Protein AF-A0A9E1RG14-F1 (afdb_monomer_lite)

Secondary structure (DSSP, 8-state):
-HHHHHHSHHHHHHHTT----TTPEEEEETTTTEEEEE--TTS-HHHHHHHHHHHHHHHHHHHHHHHHHHHHHT-TT--S--------

Structure (mmCIF, N/CA/C/O backbone):
data_AF-A0A9E1RG14-F1
#
_entry.id   AF-A0A9E1RG14-F1
#
loop_
_atom_site.group_PDB
_atom_site.id
_atom_site.type_symbol
_atom_site.label_atom_id
_atom_site.label_alt_id
_atom_site.label_comp_id
_atom_site.label_asym_id
_atom_site.label_entity_id
_atom_site.label_seq_id
_atom_site.pdbx_PDB_ins_code
_atom_site.Cartn_x
_atom_site.Cartn_y
_atom_site.Cartn_z
_atom_site.occupancy
_atom_site.B_iso_or_equiv
_atom_site.auth_seq_id
_atom_site.auth_comp_id
_atom_site.auth_asym_id
_atom_site.auth_atom_id
_atom_site.pdbx_PDB_model_num
ATOM 1 N N . PHE A 1 1 ? 11.226 -8.325 -11.287 1.00 69.19 1 PHE A N 1
ATOM 2 C CA . PHE A 1 1 ? 10.419 -8.289 -10.054 1.00 69.19 1 PHE A CA 1
ATOM 3 C C . PHE A 1 1 ? 10.691 -7.037 -9.214 1.00 69.19 1 PHE A C 1
ATOM 5 O O . PHE A 1 1 ? 9.869 -6.137 -9.229 1.00 69.19 1 PHE A O 1
ATOM 12 N N . THR A 1 2 ? 11.857 -6.884 -8.576 1.00 73.38 2 THR A N 1
ATOM 13 C CA . THR A 1 2 ? 12.142 -5.801 -7.603 1.00 73.38 2 THR A CA 1
ATOM 14 C C . THR A 1 2 ? 12.048 -4.366 -8.136 1.00 73.38 2 THR A C 1
ATOM 16 O O . THR A 1 2 ? 11.518 -3.507 -7.442 1.00 73.38 2 THR A O 1
A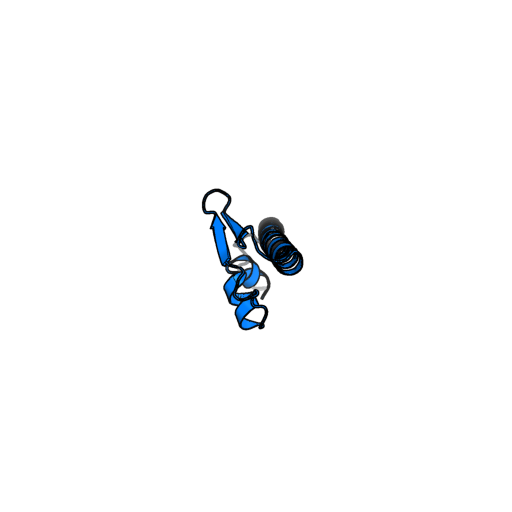TOM 19 N N . LYS A 1 3 ? 12.492 -4.092 -9.373 1.00 74.88 3 LYS A N 1
ATOM 20 C CA . LYS A 1 3 ? 12.308 -2.765 -10.002 1.00 74.88 3 LYS A CA 1
ATOM 21 C C . LYS A 1 3 ? 10.836 -2.429 -10.268 1.00 74.88 3 LYS A C 1
ATOM 23 O O . LYS A 1 3 ? 10.449 -1.276 -10.159 1.00 74.88 3 LYS A O 1
ATOM 28 N N . VAL A 1 4 ? 10.032 -3.436 -10.609 1.00 79.56 4 VAL A N 1
ATOM 29 C CA . VAL A 1 4 ? 8.603 -3.263 -10.916 1.00 79.56 4 VAL A CA 1
ATOM 30 C C . VAL A 1 4 ? 7.805 -3.104 -9.623 1.00 79.56 4 VAL A C 1
ATOM 32 O O . VAL A 1 4 ? 6.972 -2.215 -9.539 1.00 79.56 4 VAL A O 1
ATOM 35 N N . LEU A 1 5 ? 8.149 -3.876 -8.585 1.00 81.25 5 LEU A N 1
ATOM 36 C CA . LEU A 1 5 ? 7.602 -3.726 -7.235 1.00 81.25 5 LEU A CA 1
ATOM 37 C C . LEU A 1 5 ? 7.846 -2.319 -6.666 1.00 81.25 5 LEU A C 1
ATOM 39 O O . LEU A 1 5 ? 6.982 -1.770 -6.001 1.00 81.25 5 LEU A O 1
ATOM 43 N N . ALA A 1 6 ? 9.013 -1.728 -6.921 1.00 78.31 6 ALA A N 1
ATOM 44 C CA . ALA A 1 6 ? 9.304 -0.359 -6.500 1.00 78.31 6 ALA A CA 1
ATOM 45 C C . ALA A 1 6 ? 8.521 0.706 -7.289 1.00 78.31 6 ALA A C 1
ATOM 47 O O . ALA A 1 6 ? 8.234 1.768 -6.744 1.00 78.31 6 ALA A O 1
ATOM 48 N N . ALA A 1 7 ? 8.219 0.442 -8.564 1.00 79.62 7 ALA A N 1
ATOM 49 C CA . ALA A 1 7 ? 7.523 1.380 -9.442 1.00 79.62 7 ALA A CA 1
ATOM 50 C C . ALA A 1 7 ? 6.004 1.370 -9.224 1.00 79.62 7 ALA A C 1
ATOM 52 O O . ALA A 1 7 ? 5.389 2.430 -9.206 1.00 79.62 7 ALA A O 1
ATOM 53 N N . ASP A 1 8 ? 5.417 0.187 -9.045 1.00 83.19 8 ASP A N 1
ATOM 54 C CA . ASP A 1 8 ? 3.980 0.010 -8.835 1.00 83.19 8 ASP A CA 1
ATOM 55 C C . ASP A 1 8 ? 3.731 -1.070 -7.763 1.00 83.19 8 ASP A C 1
ATOM 57 O O . ASP A 1 8 ? 3.444 -2.236 -8.069 1.00 83.19 8 ASP A O 1
ATOM 61 N N . PRO A 1 9 ? 3.939 -0.721 -6.478 1.00 83.94 9 PRO A N 1
ATOM 62 C CA . PRO A 1 9 ? 3.941 -1.688 -5.387 1.00 83.94 9 PRO A CA 1
ATOM 63 C C . PRO A 1 9 ? 2.579 -2.334 -5.165 1.00 83.94 9 PRO A C 1
ATOM 65 O O . PRO A 1 9 ? 2.527 -3.513 -4.833 1.00 83.94 9 PRO A O 1
ATOM 68 N N . ILE A 1 10 ? 1.490 -1.589 -5.356 1.00 85.12 10 ILE A N 1
ATOM 69 C CA . ILE A 1 10 ? 0.133 -2.092 -5.127 1.00 85.12 10 ILE A CA 1
ATOM 70 C C . ILE A 1 10 ? -0.199 -3.166 -6.147 1.00 85.12 10 ILE A C 1
ATOM 72 O O . ILE A 1 10 ? -0.452 -4.304 -5.763 1.00 85.12 10 ILE A O 1
ATOM 76 N N . ARG A 1 11 ? -0.061 -2.846 -7.436 1.00 87.44 11 ARG A N 1
ATOM 77 C CA . ARG A 1 11 ? -0.350 -3.780 -8.522 1.00 87.44 11 ARG A CA 1
ATOM 78 C C . ARG A 1 11 ? 0.396 -5.107 -8.365 1.00 87.44 11 ARG A C 1
ATOM 80 O O . ARG A 1 11 ? -0.181 -6.173 -8.556 1.00 87.44 11 ARG A O 1
ATOM 87 N N . ILE A 1 12 ? 1.687 -5.053 -8.031 1.00 88.75 12 ILE A N 1
ATOM 88 C CA . ILE A 1 12 ? 2.507 -6.263 -7.888 1.00 88.75 12 ILE A CA 1
ATOM 89 C C . ILE A 1 12 ? 2.124 -7.061 -6.640 1.00 88.75 12 ILE A C 1
ATOM 91 O O . ILE A 1 12 ? 2.140 -8.287 -6.676 1.00 88.75 12 ILE A O 1
ATOM 95 N N . LEU A 1 13 ? 1.775 -6.406 -5.533 1.00 87.44 13 LEU A N 1
ATOM 96 C CA . LEU A 1 13 ? 1.313 -7.120 -4.342 1.00 87.44 13 LEU A CA 1
ATOM 97 C C . LEU A 1 13 ? -0.021 -7.832 -4.611 1.00 87.44 13 LEU A C 1
ATOM 99 O O . LEU A 1 13 ? -0.143 -9.009 -4.272 1.00 87.44 13 LEU A O 1
ATOM 103 N N . GLU A 1 14 ? -0.954 -7.183 -5.307 1.00 87.88 14 GLU A N 1
ATOM 104 C CA . GLU A 1 14 ? -2.236 -7.780 -5.701 1.00 87.88 14 GLU A CA 1
ATOM 105 C C . GLU A 1 14 ? -2.063 -8.982 -6.640 1.00 87.88 14 GLU A C 1
ATOM 107 O O . GLU A 1 14 ? -2.675 -10.026 -6.418 1.00 87.88 14 GLU A O 1
ATOM 112 N N . GLU A 1 15 ? -1.179 -8.885 -7.641 1.00 89.19 15 GLU A N 1
ATOM 113 C CA . GLU A 1 15 ? -0.861 -9.987 -8.569 1.00 89.19 15 GLU A CA 1
ATOM 114 C C . GLU A 1 15 ? -0.314 -11.226 -7.836 1.00 89.19 15 GLU A C 1
ATOM 116 O O . GLU A 1 15 ? -0.524 -12.363 -8.258 1.00 89.19 15 GLU A O 1
ATOM 121 N N . HIS A 1 16 ? 0.339 -11.011 -6.693 1.00 86.38 16 HIS A N 1
ATOM 122 C CA . HIS A 1 16 ? 0.853 -12.059 -5.815 1.00 86.38 16 HIS A CA 1
ATOM 123 C C . HIS A 1 16 ? -0.126 -12.479 -4.701 1.00 86.38 16 HIS A C 1
ATOM 125 O O . HIS A 1 16 ? 0.251 -13.259 -3.824 1.00 86.38 16 HIS A 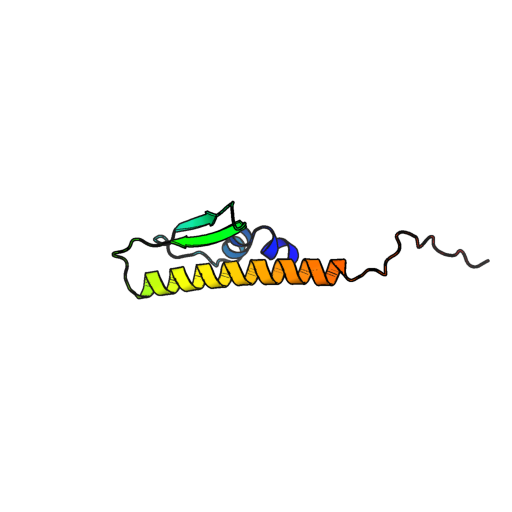O 1
ATOM 131 N N . GLY A 1 17 ? -1.370 -11.989 -4.721 1.00 85.06 17 GLY A N 1
ATOM 132 C CA . GLY A 1 17 ? -2.415 -12.334 -3.753 1.00 85.06 17 GLY A CA 1
ATOM 133 C C . GLY A 1 17 ? -2.305 -11.616 -2.404 1.00 85.06 17 GLY A C 1
ATOM 134 O O . GLY A 1 17 ? -2.992 -11.985 -1.455 1.00 85.06 17 GLY A O 1
ATOM 135 N N . LEU A 1 18 ? -1.448 -10.599 -2.295 1.00 85.56 18 LEU A N 1
ATOM 136 C CA . LEU A 1 18 ? -1.344 -9.737 -1.120 1.00 85.56 18 LEU A CA 1
ATOM 137 C C . LEU A 1 18 ? -2.254 -8.527 -1.316 1.00 85.56 18 LEU A C 1
ATOM 139 O O . LEU A 1 18 ? -1.834 -7.493 -1.829 1.00 85.56 18 LEU A O 1
ATOM 143 N N . ILE A 1 19 ? -3.499 -8.687 -0.883 1.00 87.06 19 ILE A N 1
ATOM 144 C CA . ILE A 1 19 ? -4.523 -7.641 -0.857 1.00 87.06 19 ILE A CA 1
ATOM 145 C C . ILE A 1 19 ? -4.740 -7.165 0.579 1.00 87.06 19 ILE A C 1
ATOM 147 O O . ILE A 1 19 ? -4.669 -7.959 1.518 1.00 87.06 19 ILE A O 1
ATOM 151 N N . ALA A 1 20 ? -4.972 -5.867 0.757 1.00 83.81 20 ALA A N 1
ATOM 152 C CA . ALA A 1 20 ? -5.370 -5.329 2.054 1.00 83.81 20 ALA A CA 1
ATOM 153 C C . ALA A 1 20 ? -6.808 -5.755 2.387 1.00 83.81 20 ALA A C 1
ATOM 155 O O . ALA A 1 20 ? -7.597 -6.016 1.473 1.00 83.81 20 ALA A O 1
ATOM 156 N N . ALA A 1 21 ? -7.163 -5.809 3.676 1.00 83.75 21 ALA A N 1
ATOM 157 C CA . ALA A 1 21 ? -8.553 -6.006 4.069 1.00 83.75 21 ALA A CA 1
ATOM 158 C C . ALA A 1 21 ? -9.467 -4.969 3.393 1.00 83.75 21 ALA A C 1
ATOM 160 O O . ALA A 1 21 ? -9.073 -3.826 3.161 1.00 83.75 21 ALA A O 1
ATOM 161 N N . THR A 1 22 ? -10.702 -5.364 3.081 1.00 81.06 22 THR A N 1
ATOM 162 C CA . THR A 1 22 ? -11.649 -4.557 2.288 1.00 81.06 22 THR A CA 1
ATOM 163 C C . THR A 1 22 ? -11.946 -3.186 2.905 1.00 81.06 22 THR A C 1
ATOM 165 O O . THR A 1 22 ? -12.233 -2.232 2.185 1.00 81.06 22 THR A O 1
ATOM 168 N N . ASP A 1 23 ? -11.828 -3.073 4.226 1.00 83.94 23 ASP A N 1
ATOM 169 C CA . ASP A 1 23 ? -12.041 -1.834 4.978 1.00 83.94 23 ASP A CA 1
ATOM 170 C C . ASP A 1 23 ? -10.819 -0.895 4.982 1.00 83.94 23 ASP A C 1
ATOM 172 O O . ASP A 1 23 ? -10.906 0.247 5.443 1.00 83.94 23 ASP A O 1
ATOM 176 N N . ILE A 1 24 ? -9.674 -1.354 4.465 1.00 86.19 24 ILE A N 1
ATOM 177 C CA . ILE A 1 24 ? -8.443 -0.576 4.352 1.00 86.19 24 ILE A CA 1
ATOM 178 C C . ILE A 1 24 ? -8.401 0.091 2.984 1.00 86.19 24 ILE A C 1
ATOM 180 O O . ILE A 1 24 ? -8.276 -0.551 1.942 1.00 86.19 24 ILE A O 1
ATOM 184 N N . LYS A 1 25 ? -8.419 1.422 2.987 1.00 86.56 25 LYS A N 1
ATOM 185 C CA . LYS A 1 25 ? -8.253 2.211 1.770 1.00 86.56 25 LYS A CA 1
ATOM 186 C C . LYS A 1 25 ? -6.808 2.668 1.650 1.00 86.56 25 LYS A C 1
ATOM 188 O O . LYS A 1 25 ? -6.294 3.345 2.534 1.00 86.56 25 LYS A O 1
ATOM 193 N N . ILE A 1 26 ? -6.154 2.342 0.542 1.00 86.38 26 ILE A N 1
ATOM 194 C CA . ILE A 1 26 ? -4.809 2.841 0.247 1.00 86.38 26 ILE A CA 1
ATOM 195 C C . ILE A 1 26 ? -4.940 4.141 -0.547 1.00 86.38 26 ILE A C 1
ATOM 197 O O . ILE A 1 26 ? -5.609 4.187 -1.578 1.00 86.38 26 ILE A O 1
ATOM 201 N N . ILE A 1 27 ? -4.323 5.206 -0.047 1.00 86.56 27 ILE A N 1
ATOM 202 C CA . ILE A 1 27 ? -4.265 6.520 -0.688 1.00 86.56 27 ILE A CA 1
ATOM 203 C C . ILE A 1 27 ? -2.826 6.839 -1.086 1.00 86.56 27 ILE A C 1
ATOM 205 O O . ILE A 1 27 ? -1.887 6.513 -0.358 1.00 86.56 27 ILE A O 1
ATOM 209 N N . PHE A 1 28 ? -2.656 7.487 -2.236 1.00 84.38 28 PHE A N 1
ATOM 210 C CA . PHE A 1 28 ? -1.368 8.008 -2.672 1.00 84.38 28 PHE A CA 1
ATOM 211 C C . PHE A 1 28 ? -1.293 9.503 -2.368 1.00 84.38 28 PHE A C 1
ATOM 213 O O . PHE A 1 28 ? -2.123 10.281 -2.831 1.00 84.38 28 PHE A O 1
ATOM 220 N N . ASP A 1 29 ? -0.307 9.890 -1.569 1.00 83.31 29 ASP A N 1
ATOM 221 C CA . ASP A 1 29 ? 0.032 11.280 -1.312 1.00 83.31 29 ASP A CA 1
ATOM 222 C C . ASP A 1 29 ? 1.037 11.748 -2.367 1.00 83.31 29 ASP A C 1
ATOM 224 O O . ASP A 1 29 ? 2.197 11.333 -2.353 1.00 83.31 29 ASP A O 1
ATOM 228 N N . GLU A 1 30 ? 0.599 12.605 -3.290 1.00 79.19 30 GLU A N 1
ATOM 229 C CA . GLU A 1 30 ? 1.443 13.107 -4.383 1.00 79.19 30 GLU A CA 1
ATOM 230 C C . GLU A 1 30 ? 2.589 13.993 -3.877 1.00 79.19 30 GLU A C 1
ATOM 232 O O . GLU A 1 30 ? 3.683 13.970 -4.442 1.00 79.19 30 GLU A O 1
ATOM 237 N N . THR A 1 31 ? 2.371 14.721 -2.776 1.00 79.44 31 THR A N 1
ATOM 238 C CA . THR A 1 31 ? 3.347 15.658 -2.197 1.00 79.44 31 THR A CA 1
ATOM 239 C C . THR A 1 31 ? 4.601 14.935 -1.717 1.00 79.44 31 THR A C 1
ATOM 241 O O . THR A 1 31 ? 5.722 15.337 -2.021 1.00 79.44 31 THR A O 1
ATOM 244 N N . ASN A 1 32 ? 4.422 13.843 -0.977 1.00 77.75 32 ASN A N 1
ATOM 245 C CA . ASN A 1 32 ? 5.515 13.030 -0.459 1.00 77.75 32 ASN A CA 1
ATOM 246 C C . ASN A 1 32 ? 5.792 11.807 -1.340 1.00 77.75 32 ASN A C 1
ATOM 248 O O . ASN A 1 32 ? 6.726 11.056 -1.056 1.00 77.75 32 ASN A O 1
ATOM 252 N N . GLN A 1 33 ? 5.000 11.586 -2.395 1.00 78.75 33 GLN A N 1
ATOM 253 C CA . GLN A 1 33 ? 4.992 10.387 -3.238 1.00 78.75 33 GLN A CA 1
ATOM 254 C C . GLN A 1 33 ? 4.899 9.096 -2.405 1.00 78.75 33 GLN A C 1
ATOM 256 O O . GLN A 1 33 ? 5.663 8.151 -2.620 1.00 78.75 33 GLN A O 1
ATOM 261 N N . LEU A 1 34 ? 4.076 9.087 -1.358 1.00 79.31 34 LEU A N 1
ATOM 262 C CA . LEU A 1 34 ? 3.967 7.979 -0.402 1.00 79.31 34 LEU A CA 1
ATOM 263 C C . LEU A 1 34 ? 2.578 7.360 -0.460 1.00 79.31 34 LEU A C 1
ATOM 265 O O . LEU A 1 34 ? 1.584 8.062 -0.593 1.00 79.31 34 LEU A O 1
ATOM 269 N N . HIS A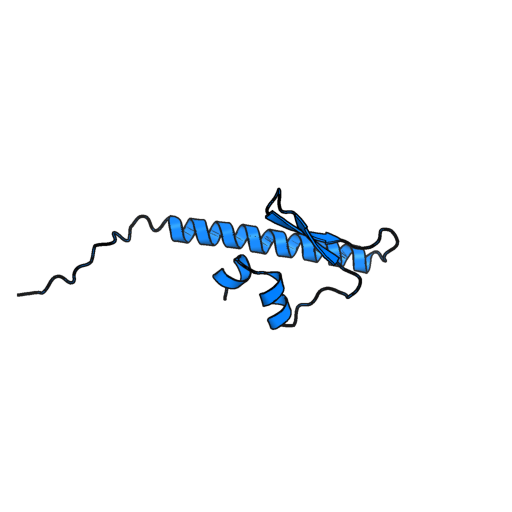 1 35 ? 2.516 6.041 -0.307 1.00 84.00 35 HIS A N 1
ATOM 270 C CA . HIS A 1 35 ? 1.247 5.348 -0.137 1.00 84.00 35 HIS A CA 1
ATOM 271 C C . HIS A 1 35 ? 0.968 5.178 1.356 1.00 84.00 35 HIS A C 1
ATOM 273 O O . HIS A 1 35 ? 1.838 4.715 2.097 1.00 84.00 35 HIS A O 1
ATOM 279 N N . SER A 1 36 ? -0.246 5.516 1.775 1.00 85.25 36 SER A N 1
ATOM 280 C CA . SER A 1 36 ? -0.712 5.369 3.153 1.00 85.25 36 SER A CA 1
ATOM 281 C C . SER A 1 36 ? -2.007 4.573 3.170 1.00 85.25 36 SER A C 1
ATOM 283 O O . SER A 1 36 ? -2.904 4.824 2.371 1.00 85.25 36 SER A O 1
ATOM 285 N N . ALA A 1 37 ? -2.112 3.618 4.085 1.00 88.06 37 ALA A N 1
ATOM 286 C CA . ALA A 1 37 ? -3.336 2.870 4.322 1.00 88.06 37 ALA A CA 1
ATOM 287 C C . ALA A 1 37 ? -4.138 3.551 5.437 1.00 88.06 37 ALA A C 1
ATOM 289 O O . ALA A 1 37 ? -3.635 3.763 6.541 1.00 88.06 37 ALA A O 1
ATOM 290 N N . ILE A 1 38 ? -5.382 3.908 5.131 1.00 86.25 38 ILE A N 1
ATOM 291 C CA . ILE A 1 38 ? -6.316 4.554 6.048 1.00 86.25 38 ILE A CA 1
ATOM 292 C C . ILE A 1 38 ? -7.477 3.613 6.355 1.00 86.25 38 ILE A C 1
ATOM 294 O O . ILE A 1 38 ? -7.972 2.901 5.481 1.00 86.25 38 ILE A O 1
ATOM 298 N N . VAL A 1 39 ? -7.919 3.644 7.607 1.00 88.31 39 VAL A N 1
ATOM 299 C CA . VAL A 1 39 ? -9.113 2.945 8.088 1.00 88.31 39 VAL A CA 1
ATOM 300 C C . VAL A 1 39 ? -10.021 3.928 8.823 1.00 88.31 39 VAL A C 1
ATOM 302 O O . VAL A 1 39 ? -9.528 4.932 9.350 1.00 88.31 39 VAL A O 1
ATOM 305 N N . PRO A 1 40 ? -11.337 3.669 8.882 1.00 85.69 40 PRO A N 1
ATOM 306 C CA . PRO A 1 40 ? -12.258 4.446 9.706 1.00 85.69 40 PRO A CA 1
ATOM 307 C C . PRO A 1 40 ? -11.796 4.528 11.170 1.00 85.69 40 PRO A C 1
ATOM 309 O O . PRO A 1 40 ? -11.308 3.546 11.730 1.00 85.69 40 PRO A O 1
ATOM 312 N N . ALA A 1 41 ? -11.982 5.678 11.823 1.00 75.81 41 ALA A N 1
ATOM 313 C CA . ALA A 1 41 ? -11.530 5.897 13.206 1.00 75.81 41 ALA A CA 1
ATOM 314 C C . ALA A 1 41 ? -12.222 4.988 14.246 1.00 75.81 41 ALA A C 1
ATOM 316 O O . ALA A 1 41 ? -11.717 4.813 15.349 1.00 75.81 41 ALA A O 1
ATOM 317 N N . ASN A 1 42 ? -13.366 4.401 13.893 1.00 84.44 42 ASN A N 1
ATOM 318 C CA . ASN A 1 42 ? -14.127 3.445 14.697 1.00 84.44 42 ASN A CA 1
ATOM 319 C C . ASN A 1 42 ? -13.804 1.972 14.370 1.00 84.44 42 ASN A C 1
ATOM 321 O O . ASN A 1 42 ? -14.544 1.085 14.791 1.00 84.44 42 ASN A O 1
ATOM 325 N N . SER A 1 43 ? -12.741 1.706 13.605 1.00 85.25 43 SER A N 1
ATOM 326 C CA . SER A 1 43 ? -12.324 0.342 13.254 1.00 85.25 43 SER A CA 1
ATOM 327 C C . SER A 1 43 ? -11.687 -0.380 14.440 1.00 85.25 43 SER A C 1
ATOM 329 O O . SER A 1 43 ? -11.143 0.251 15.350 1.00 85.25 43 SER A O 1
ATOM 331 N N . THR A 1 44 ? -11.700 -1.712 14.400 1.00 89.19 44 THR A N 1
ATOM 332 C CA . THR A 1 44 ? -11.046 -2.562 15.403 1.00 89.19 44 THR A CA 1
ATOM 333 C C . THR A 1 44 ? -9.538 -2.308 15.466 1.00 89.19 44 THR A C 1
ATOM 335 O O . THR A 1 44 ? -8.917 -1.888 14.486 1.00 89.19 44 THR A O 1
ATOM 338 N N . GLU A 1 45 ? -8.925 -2.584 16.619 1.00 87.94 45 GLU A N 1
ATOM 339 C CA . GLU A 1 45 ? -7.470 -2.453 16.792 1.00 87.94 45 GLU A CA 1
ATOM 340 C C . GLU A 1 45 ? -6.686 -3.308 15.787 1.00 87.94 45 GLU A C 1
ATOM 342 O O . GLU A 1 45 ? -5.635 -2.884 15.313 1.00 87.94 45 GLU A O 1
ATOM 347 N N . GLU A 1 46 ? -7.227 -4.468 15.407 1.00 88.00 46 GLU A N 1
ATOM 348 C CA . GLU A 1 46 ? -6.650 -5.356 14.395 1.00 88.00 46 GLU A CA 1
ATOM 349 C C . GLU A 1 46 ? -6.593 -4.692 13.011 1.00 88.00 46 GLU A C 1
ATOM 351 O O . GLU A 1 46 ? -5.525 -4.634 12.402 1.00 88.00 46 GLU A O 1
ATOM 356 N N . LEU A 1 47 ? -7.694 -4.081 12.557 1.00 87.31 47 LEU A N 1
ATOM 357 C CA . LEU A 1 47 ? -7.733 -3.336 11.292 1.00 87.31 47 LEU A CA 1
ATOM 358 C C . LEU A 1 47 ? -6.810 -2.113 11.318 1.00 87.31 47 LEU A C 1
ATOM 360 O O . LEU A 1 47 ? -6.131 -1.813 10.335 1.00 87.31 47 LEU A O 1
ATOM 364 N N . GLN A 1 48 ? -6.739 -1.411 12.450 1.00 88.19 48 GLN A N 1
ATOM 365 C CA . GLN A 1 48 ? -5.812 -0.290 12.613 1.00 88.19 48 GLN A CA 1
ATOM 366 C C . GLN A 1 48 ? -4.347 -0.742 12.573 1.00 88.19 48 GLN A C 1
ATOM 368 O O . GLN A 1 48 ? -3.503 -0.053 11.994 1.00 88.19 48 GLN A O 1
ATOM 373 N N . ALA A 1 49 ? -4.029 -1.885 13.183 1.00 89.69 49 ALA A N 1
ATOM 374 C CA . ALA A 1 49 ? -2.700 -2.480 13.134 1.00 89.69 49 ALA A CA 1
ATOM 375 C C . ALA A 1 49 ? -2.342 -2.921 11.709 1.00 89.69 49 ALA A C 1
ATOM 377 O O . ALA A 1 49 ? -1.243 -2.614 11.242 1.00 89.69 49 ALA A O 1
ATOM 378 N N . GLU A 1 50 ? -3.271 -3.550 10.990 1.00 89.00 50 GLU A N 1
ATOM 379 C CA . GLU A 1 50 ? -3.067 -3.952 9.599 1.00 89.00 50 GLU A CA 1
ATOM 380 C C . GLU A 1 50 ? -2.845 -2.733 8.687 1.00 89.00 50 GLU A C 1
ATOM 382 O O . GLU A 1 50 ? -1.895 -2.709 7.904 1.00 89.00 50 GLU A O 1
ATOM 387 N N . ALA A 1 51 ? -3.629 -1.663 8.842 1.00 88.75 51 ALA A N 1
ATOM 388 C CA . ALA A 1 51 ? -3.443 -0.424 8.084 1.00 88.75 51 ALA A CA 1
ATOM 389 C C . ALA A 1 51 ? -2.077 0.235 8.352 1.00 88.75 51 ALA A C 1
ATOM 391 O O . ALA A 1 51 ? -1.388 0.690 7.430 1.00 88.75 51 ALA A O 1
ATOM 392 N N . LYS A 1 52 ? -1.621 0.240 9.611 1.00 89.75 52 LYS A N 1
ATOM 393 C CA . LYS A 1 52 ? -0.259 0.684 9.951 1.00 89.75 52 LYS A CA 1
ATOM 394 C C . LYS A 1 52 ? 0.792 -0.203 9.288 1.00 89.75 52 LYS A C 1
ATOM 396 O O . LYS A 1 52 ? 1.779 0.316 8.764 1.00 89.75 52 LYS A O 1
ATOM 401 N N . TRP A 1 53 ? 0.575 -1.516 9.276 1.00 91.50 53 TRP A N 1
ATOM 402 C CA . TRP A 1 53 ? 1.488 -2.472 8.660 1.00 91.50 53 TRP A CA 1
ATOM 403 C C . TRP A 1 53 ? 1.597 -2.271 7.146 1.00 91.50 53 TRP A C 1
ATOM 405 O O . TRP A 1 53 ? 2.708 -2.216 6.619 1.00 91.50 53 TRP A O 1
ATOM 415 N N . TRP A 1 54 ? 0.475 -2.050 6.457 1.00 90.75 54 TRP A N 1
ATOM 416 C CA . TRP A 1 54 ? 0.450 -1.690 5.038 1.00 90.75 54 TRP A CA 1
ATOM 417 C C . TRP A 1 54 ? 1.192 -0.388 4.754 1.00 90.75 54 TRP A C 1
ATOM 419 O O . TRP A 1 54 ? 2.039 -0.346 3.863 1.00 90.75 54 TRP A O 1
ATOM 429 N N . THR A 1 55 ? 0.941 0.653 5.548 1.00 89.62 55 THR A N 1
ATOM 430 C CA . THR A 1 55 ? 1.639 1.941 5.420 1.00 89.62 55 THR A CA 1
ATOM 431 C C . THR A 1 55 ? 3.152 1.769 5.571 1.00 89.62 55 THR A C 1
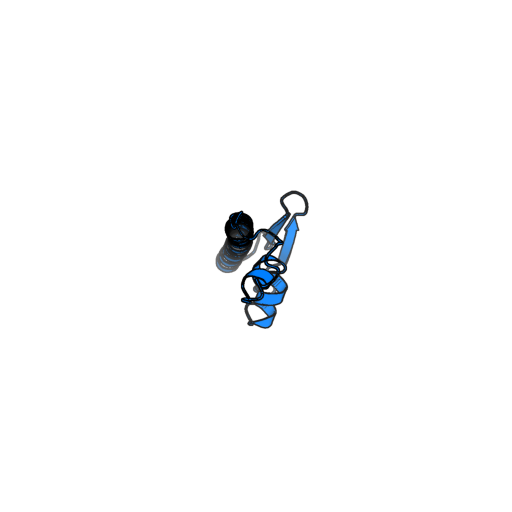ATOM 433 O O . THR A 1 55 ? 3.926 2.253 4.743 1.00 89.62 55 THR A O 1
ATOM 436 N N . TRP A 1 56 ? 3.593 1.031 6.594 1.00 90.19 56 TRP A N 1
ATOM 437 C CA . TRP A 1 56 ? 5.012 0.753 6.817 1.00 90.19 56 TRP A CA 1
ATOM 438 C C . TRP A 1 56 ? 5.626 -0.067 5.676 1.00 90.19 56 TRP A C 1
ATOM 440 O O . TRP A 1 56 ? 6.690 0.282 5.166 1.00 90.19 56 TRP A O 1
ATOM 450 N N . ARG A 1 57 ? 4.935 -1.115 5.217 1.00 88.94 57 ARG A N 1
ATOM 451 C CA . ARG A 1 57 ? 5.384 -1.975 4.116 1.00 88.94 57 ARG A CA 1
ATOM 452 C C . ARG A 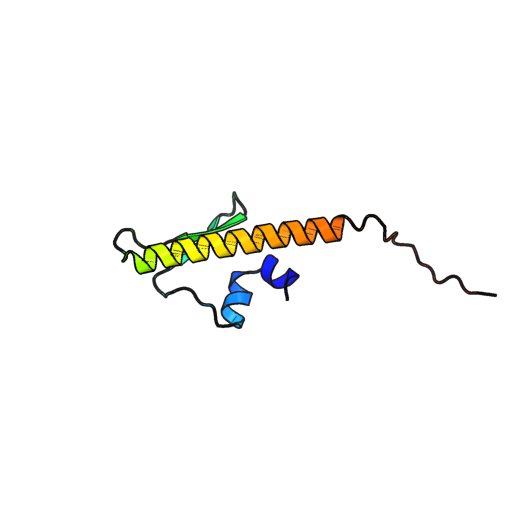1 57 ? 5.583 -1.186 2.823 1.00 88.94 57 ARG A C 1
ATOM 454 O O . ARG A 1 57 ? 6.614 -1.335 2.170 1.00 88.94 57 ARG A O 1
ATOM 461 N N . LEU A 1 58 ? 4.622 -0.339 2.459 1.00 88.38 58 LEU A N 1
ATOM 462 C CA . LEU A 1 58 ? 4.683 0.463 1.234 1.00 88.38 58 LEU A CA 1
ATOM 463 C C . LEU A 1 58 ? 5.787 1.517 1.300 1.00 88.38 58 LEU A C 1
ATOM 465 O O . LEU A 1 58 ? 6.511 1.715 0.323 1.00 88.38 58 LEU A O 1
ATOM 469 N N . LYS A 1 59 ? 5.975 2.130 2.473 1.00 8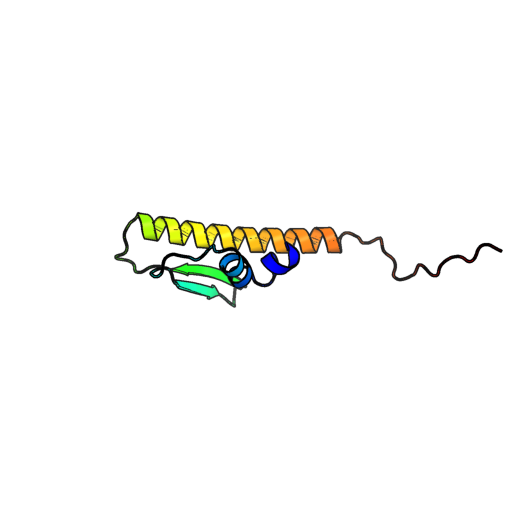8.50 59 LYS A N 1
ATOM 470 C CA . LYS A 1 59 ? 7.108 3.018 2.726 1.00 88.50 59 LYS A CA 1
ATOM 471 C C . LYS A 1 59 ? 8.439 2.286 2.527 1.00 88.50 59 LYS A C 1
ATOM 473 O O . LYS A 1 59 ? 9.286 2.768 1.778 1.00 88.50 59 LYS A O 1
ATOM 478 N N . MET A 1 60 ? 8.581 1.087 3.094 1.00 88.12 60 MET A N 1
ATOM 479 C CA . MET A 1 60 ? 9.800 0.294 2.941 1.00 88.12 60 MET A CA 1
ATOM 480 C C . MET A 1 60 ? 10.080 -0.100 1.490 1.00 88.12 60 MET A C 1
ATOM 482 O O . MET A 1 60 ? 11.228 -0.041 1.055 1.00 88.12 60 MET A O 1
ATOM 486 N N . ILE A 1 61 ? 9.053 -0.483 0.723 1.00 87.12 61 ILE A N 1
ATOM 487 C CA . ILE A 1 61 ? 9.207 -0.819 -0.700 1.00 87.12 61 ILE A CA 1
ATOM 488 C C . ILE A 1 61 ? 9.707 0.393 -1.493 1.00 87.12 61 ILE A C 1
ATOM 490 O O . ILE A 1 61 ? 10.597 0.249 -2.333 1.00 87.12 61 ILE A O 1
ATOM 494 N N . LYS A 1 62 ? 9.189 1.590 -1.199 1.00 84.81 62 LYS A N 1
ATOM 495 C CA . LYS A 1 62 ? 9.663 2.828 -1.820 1.00 84.81 62 LYS A CA 1
ATOM 496 C C . LYS A 1 62 ? 11.122 3.120 -1.468 1.00 84.81 62 LYS A C 1
ATOM 498 O O . LYS A 1 62 ? 11.921 3.353 -2.372 1.00 84.81 62 LYS A O 1
ATOM 503 N N . GLU A 1 63 ? 11.478 3.087 -0.183 1.00 86.00 63 GLU A N 1
ATOM 504 C CA . GLU A 1 63 ? 12.857 3.320 0.276 1.00 86.00 63 GLU A CA 1
ATOM 505 C C . GLU A 1 63 ? 13.825 2.308 -0.354 1.00 86.00 63 GLU A C 1
ATOM 507 O O . GLU A 1 63 ? 14.893 2.669 -0.848 1.00 86.00 63 GLU A O 1
ATOM 512 N N . PHE A 1 64 ? 13.414 1.042 -0.435 1.00 84.50 64 PHE A N 1
ATOM 513 C CA . PHE A 1 64 ? 14.169 -0.005 -1.112 1.00 84.50 64 PHE A CA 1
ATOM 514 C C . PHE A 1 64 ? 14.318 0.260 -2.618 1.00 84.50 64 PHE A C 1
ATOM 516 O O . PHE A 1 64 ? 15.396 0.065 -3.179 1.00 84.50 64 PHE A O 1
ATOM 523 N N . GLY A 1 65 ? 13.266 0.746 -3.276 1.00 81.75 65 GLY A N 1
ATOM 524 C CA . GLY A 1 65 ? 13.301 1.184 -4.669 1.00 81.75 65 GLY A CA 1
ATOM 525 C C . GLY A 1 65 ? 14.290 2.321 -4.919 1.00 81.75 65 GLY A C 1
ATOM 526 O O . GLY A 1 65 ? 15.070 2.264 -5.871 1.00 81.75 65 GLY A O 1
ATOM 527 N N . GLN A 1 66 ? 14.304 3.323 -4.039 1.00 81.88 66 GLN A N 1
ATOM 528 C CA . GLN A 1 66 ? 15.254 4.435 -4.093 1.00 81.88 66 GLN A CA 1
ATOM 529 C C . GLN A 1 66 ? 16.694 3.957 -3.879 1.00 81.88 66 GLN A C 1
ATOM 531 O O . GLN A 1 66 ? 17.588 4.357 -4.624 1.00 81.88 66 GLN A O 1
ATOM 536 N N . GLU A 1 67 ? 16.923 3.054 -2.924 1.00 79.69 67 GLU A N 1
ATOM 537 C CA . GLU A 1 67 ? 18.242 2.461 -2.688 1.00 79.69 67 GLU A CA 1
ATOM 538 C C . GLU A 1 67 ? 18.715 1.613 -3.877 1.00 79.69 67 GLU A C 1
ATOM 540 O O . GLU A 1 67 ? 19.881 1.690 -4.263 1.00 79.69 67 GLU A O 1
ATOM 545 N N . LEU A 1 68 ? 17.824 0.841 -4.508 1.00 72.88 68 LEU A N 1
ATOM 546 C CA . LEU A 1 68 ? 18.128 0.124 -5.748 1.00 72.88 68 LEU A CA 1
ATOM 547 C C . LEU A 1 68 ? 18.497 1.089 -6.877 1.00 72.88 68 LEU A C 1
ATOM 549 O O . LEU A 1 68 ? 19.488 0.862 -7.569 1.00 72.88 68 LEU A O 1
ATOM 553 N N . GLY A 1 69 ? 17.730 2.167 -7.051 1.00 67.56 69 GLY A N 1
ATOM 554 C CA . GLY A 1 69 ? 18.035 3.222 -8.016 1.00 67.56 69 GLY A CA 1
ATOM 555 C C . GLY A 1 69 ? 19.404 3.851 -7.759 1.00 67.56 69 GLY A C 1
ATOM 556 O O . GLY A 1 69 ? 20.191 4.000 -8.688 1.00 67.56 69 GLY A O 1
ATOM 557 N N . ARG A 1 70 ? 19.736 4.122 -6.492 1.00 67.75 70 ARG A N 1
ATOM 558 C CA . ARG A 1 70 ? 21.035 4.664 -6.076 1.00 67.75 70 ARG A CA 1
ATOM 559 C C . ARG A 1 70 ? 22.183 3.687 -6.315 1.00 67.75 70 ARG A C 1
ATOM 561 O O . ARG A 1 70 ? 23.203 4.091 -6.857 1.00 67.75 70 ARG A O 1
ATOM 568 N N . LYS A 1 71 ? 22.034 2.404 -5.968 1.00 59.59 71 LYS A N 1
ATOM 569 C CA . LYS A 1 71 ? 23.064 1.380 -6.227 1.00 59.59 71 LYS A CA 1
ATOM 570 C C . LYS A 1 71 ? 23.302 1.147 -7.716 1.00 59.59 71 LYS A C 1
ATOM 572 O O . LYS A 1 71 ? 24.443 0.943 -8.109 1.00 59.59 71 LYS A O 1
ATOM 577 N N . VAL A 1 72 ? 22.253 1.190 -8.539 1.00 53.91 72 VAL A N 1
ATOM 578 C CA . VAL A 1 72 ? 22.382 1.064 -10.001 1.00 53.91 72 VAL A CA 1
ATOM 579 C C . VAL A 1 72 ? 22.949 2.351 -10.616 1.00 53.91 72 VAL A C 1
ATOM 581 O O . VAL A 1 72 ? 23.777 2.268 -11.516 1.00 53.91 72 VAL A O 1
ATOM 584 N N . GLY A 1 73 ? 22.584 3.527 -10.096 1.00 49.16 73 GLY A N 1
ATOM 585 C CA . GLY A 1 73 ? 23.143 4.825 -10.498 1.00 49.16 73 GLY A CA 1
ATOM 586 C C . GLY A 1 73 ? 24.597 5.044 -10.065 1.00 49.16 73 GLY A C 1
ATOM 587 O O . GLY A 1 73 ? 25.324 5.776 -10.725 1.00 49.16 73 GLY A O 1
ATOM 588 N N . ASN A 1 74 ? 25.053 4.353 -9.015 1.00 41.78 74 ASN A N 1
ATOM 589 C CA . ASN A 1 74 ? 26.458 4.323 -8.599 1.00 41.78 74 ASN A CA 1
ATOM 590 C C . ASN A 1 74 ? 27.311 3.289 -9.347 1.00 41.78 74 ASN A C 1
ATOM 592 O O . ASN A 1 74 ? 28.490 3.143 -9.028 1.00 41.78 74 ASN A O 1
ATOM 596 N N . VAL A 1 75 ? 26.792 2.647 -10.400 1.00 42.91 75 VAL A N 1
ATOM 597 C CA . VAL A 1 75 ? 27.658 2.109 -11.462 1.00 42.91 75 VAL A CA 1
ATOM 598 C C . VAL A 1 75 ? 28.039 3.259 -12.406 1.00 42.91 75 VAL A C 1
ATOM 600 O O . VAL A 1 75 ? 27.833 3.213 -13.616 1.00 42.91 75 VAL A O 1
ATOM 603 N N . ALA A 1 76 ? 28.616 4.320 -11.834 1.00 42.31 76 ALA A N 1
ATOM 604 C CA . ALA A 1 76 ? 29.464 5.253 -12.559 1.00 42.31 76 ALA A CA 1
ATOM 605 C C . ALA A 1 76 ? 30.741 4.480 -12.924 1.00 42.31 76 ALA A C 1
ATOM 607 O O . ALA A 1 76 ? 31.708 4.431 -12.170 1.00 42.31 76 ALA A O 1
ATOM 608 N N . GLY A 1 77 ? 30.661 3.750 -14.034 1.00 39.44 77 GLY A N 1
ATOM 609 C CA . GLY A 1 77 ? 31.697 2.836 -14.509 1.00 39.44 77 GLY A CA 1
ATOM 610 C C . GLY A 1 77 ? 31.296 1.991 -15.719 1.00 39.44 77 GLY A C 1
ATOM 611 O O . GLY A 1 77 ? 32.135 1.269 -16.241 1.00 39.44 77 GLY A O 1
ATOM 612 N N . PHE A 1 78 ? 30.055 2.078 -16.205 1.00 41.25 78 PHE A N 1
ATOM 613 C CA . PHE A 1 78 ? 29.739 1.660 -17.570 1.00 41.25 78 PHE A CA 1
ATOM 614 C C . PHE A 1 78 ? 29.685 2.903 -18.451 1.00 41.25 78 PHE A C 1
ATOM 616 O O . PHE A 1 78 ? 28.627 3.483 -18.679 1.00 41.25 78 PHE A O 1
ATOM 623 N N . GLU A 1 79 ? 30.865 3.326 -18.909 1.00 41.44 79 GLU A N 1
ATOM 624 C CA . GLU A 1 79 ? 30.960 4.166 -20.095 1.00 41.44 79 GLU A CA 1
ATOM 625 C C . GLU A 1 79 ? 30.196 3.482 -21.232 1.00 41.44 79 GLU A C 1
ATOM 627 O O . GLU A 1 79 ? 30.457 2.336 -21.613 1.00 41.44 79 GLU A O 1
ATOM 632 N N . GLU A 1 80 ? 29.235 4.221 -21.765 1.00 44.19 80 GLU A N 1
ATOM 633 C CA . GLU A 1 80 ? 28.584 4.014 -23.046 1.00 44.19 80 GLU A CA 1
ATOM 634 C C . GLU A 1 80 ? 29.658 4.084 -24.151 1.00 44.19 80 GLU A C 1
ATOM 636 O O . GLU A 1 80 ? 29.878 5.111 -24.781 1.00 44.19 80 GLU A O 1
ATOM 641 N N . GLY A 1 81 ? 30.438 3.009 -24.305 1.00 44.84 81 GLY A N 1
ATOM 642 C CA . GLY A 1 81 ? 31.657 3.071 -25.113 1.00 44.84 81 GLY A CA 1
ATOM 643 C C . GLY A 1 81 ? 32.406 1.761 -25.344 1.00 44.84 81 GLY A C 1
ATOM 644 O O . GLY A 1 81 ? 33.535 1.800 -25.823 1.00 44.84 81 GLY A O 1
ATOM 645 N N . CYS A 1 82 ? 31.833 0.586 -25.074 1.00 40.69 82 CYS A N 1
ATOM 646 C CA . CYS A 1 82 ? 32.458 -0.667 -25.509 1.00 40.69 82 CYS A CA 1
ATOM 647 C C . CYS A 1 82 ? 32.081 -0.974 -26.966 1.00 40.69 82 CYS A C 1
ATOM 649 O O . CYS A 1 82 ? 31.248 -1.831 -27.253 1.00 40.69 82 CYS A O 1
ATOM 651 N N . LYS A 1 83 ? 32.736 -0.291 -27.915 1.00 55.56 83 LYS A N 1
ATOM 652 C CA . LYS A 1 83 ? 32.970 -0.918 -29.222 1.00 55.56 83 LYS A CA 1
ATOM 653 C C . LYS A 1 83 ? 33.801 -2.181 -28.962 1.00 55.56 83 LYS A C 1
ATOM 655 O O . LYS A 1 83 ? 34.819 -2.073 -28.272 1.00 55.56 83 LYS A O 1
ATOM 660 N N . PRO A 1 84 ? 33.412 -3.359 -29.479 1.00 50.38 84 PRO A N 1
ATOM 661 C CA . PRO A 1 84 ? 34.249 -4.542 -29.357 1.00 50.38 84 PRO A CA 1
ATOM 662 C C . PRO A 1 84 ? 35.592 -4.227 -30.019 1.00 50.38 84 PRO A C 1
ATOM 664 O O . PRO A 1 84 ? 35.636 -3.854 -31.192 1.00 50.38 84 PRO A O 1
ATOM 667 N N . ARG A 1 85 ? 36.693 -4.316 -29.265 1.00 54.03 85 ARG A N 1
ATOM 668 C CA . ARG A 1 85 ? 38.025 -4.301 -29.872 1.00 54.03 85 ARG A CA 1
ATOM 669 C C . ARG A 1 85 ? 38.124 -5.551 -30.738 1.00 54.03 85 ARG A C 1
ATOM 671 O O . ARG A 1 85 ? 38.280 -6.650 -30.214 1.00 54.03 85 ARG A O 1
ATOM 678 N N . SER A 1 86 ? 38.007 -5.374 -32.051 1.00 52.50 86 SER A N 1
ATOM 679 C CA . SER A 1 86 ? 38.429 -6.376 -33.021 1.00 52.50 86 SER A CA 1
ATOM 680 C C . SER A 1 86 ? 39.915 -6.631 -32.796 1.00 52.50 86 SER A C 1
ATOM 682 O O . SER A 1 86 ? 40.735 -5.729 -32.959 1.00 52.50 86 SER A O 1
ATOM 684 N N . ILE A 1 87 ? 40.238 -7.840 -32.353 1.00 54.06 87 ILE A N 1
ATOM 685 C CA . ILE A 1 87 ? 41.608 -8.339 -32.305 1.00 54.06 87 ILE A CA 1
ATOM 686 C C . ILE A 1 87 ? 41.986 -8.639 -33.762 1.00 54.06 87 ILE A C 1
ATOM 688 O O . ILE A 1 87 ? 41.328 -9.465 -34.396 1.00 54.06 87 ILE A O 1
ATOM 692 N N . ILE A 1 88 ? 42.970 -7.908 -34.289 1.00 55.09 88 ILE A N 1
ATOM 693 C CA . ILE A 1 88 ? 43.694 -8.232 -35.529 1.00 55.09 88 ILE A CA 1
ATOM 694 C C . ILE A 1 88 ? 45.024 -8.845 -35.106 1.00 55.09 88 ILE A C 1
ATOM 696 O O . ILE A 1 88 ? 45.634 -8.270 -34.174 1.00 55.09 88 ILE A O 1
#

Foldseek 3Di:
DLLVCLVPVQVVCVVVVNDQPPQWDWDQDPVVRAIATDHPPPDDPVSVVSRVVVRVVRVVSNVSNVVVVVVVVVCPPPDPDPPPPDDD

Radius of gyration: 19.45 Å; chains: 1; bounding box: 58×28×52 Å

Sequence (88 aa):
FTKVLAADPIRILEEHGLIAATDIKIIFDETNQLHSAIVPANSTEELQAEAKWWTWRLKMIKEFGQELGRKVGNVAGFEEGCKPRSII

pLDDT: mean 76.68, std 15.6, range [39.44, 91.5]